Protein AF-A0A9D0SKE4-F1 (afdb_monomer_lite)

Secondary structure (DSSP, 8-state):
----STTTHHHHHHHHHHHHHHHHHHHH--TT-EETTEEEEEEEE-TTS-EEE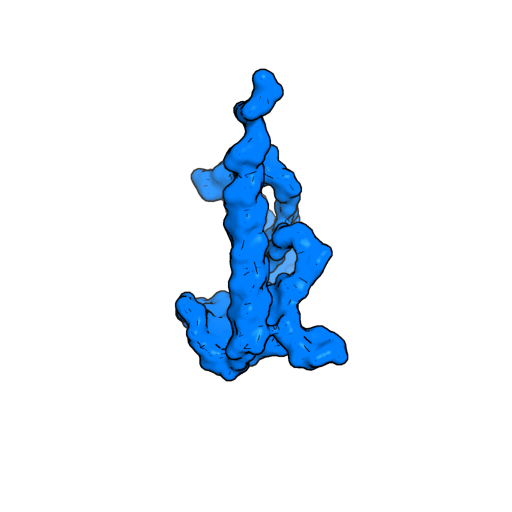EEEEETTS-EEEEE--SSS----EEEE---SSTT-HHHHHHHHHHHSHHHHHHHHHHHHTSS----EEE-SSEEEE-

Foldseek 3Di:
DDPDPPPPVVVVVVVVVVVVVVQVVQQPDDAQDDDPQWGFHDFDADPVRGGQWTWIAGPVGDIDTDGHDPDDDDDKDKDFDADPDPPCVVVVVQVCVLCHDPVNVVVVVVCVVDPDDKDWDDDNTMIMID

Radius of gyration: 19.81 Å; chains: 1; bounding box: 45×58×45 Å

Structure (mmCIF, N/CA/C/O backbone):
data_AF-A0A9D0SKE4-F1
#
_entry.id   AF-A0A9D0SKE4-F1
#
loop_
_atom_site.group_PDB
_atom_site.id
_atom_site.type_symbol
_atom_site.label_atom_id
_atom_site.label_alt_id
_atom_site.label_comp_id
_atom_site.label_asym_id
_atom_site.label_entity_id
_atom_site.label_seq_id
_atom_site.pdbx_PDB_ins_code
_atom_site.Cartn_x
_atom_site.Cartn_y
_atom_site.Cartn_z
_atom_site.occupancy
_atom_site.B_iso_or_equiv
_atom_site.auth_seq_id
_atom_site.auth_comp_id
_atom_site.auth_asym_id
_atom_site.auth_atom_id
_atom_site.pdbx_PDB_model_num
ATOM 1 N N . MET A 1 1 ? -24.217 46.253 1.918 1.00 40.94 1 MET A N 1
ATOM 2 C CA . MET A 1 1 ? -22.881 45.657 1.704 1.00 40.94 1 MET A CA 1
ATOM 3 C C . MET A 1 1 ? -22.754 44.408 2.574 1.00 40.94 1 MET A C 1
ATOM 5 O O . MET A 1 1 ? -22.290 44.540 3.684 1.00 40.94 1 MET A O 1
ATOM 9 N N . MET A 1 2 ? -23.262 43.239 2.149 1.00 47.66 2 MET A N 1
ATOM 10 C CA . MET A 1 2 ? -23.177 41.959 2.898 1.00 47.66 2 MET A CA 1
ATOM 11 C C . MET A 1 2 ? -23.746 40.820 2.027 1.00 47.66 2 MET A C 1
ATOM 13 O O . MET A 1 2 ? -24.922 40.514 2.147 1.00 47.66 2 MET A O 1
ATOM 17 N N . LYS A 1 3 ? -22.965 40.230 1.108 1.00 48.84 3 LYS A N 1
ATOM 18 C CA . LYS A 1 3 ? -23.320 38.974 0.397 1.00 48.84 3 LYS A CA 1
ATOM 19 C C . LYS A 1 3 ? -22.065 38.287 -0.167 1.00 48.84 3 LYS A C 1
ATOM 21 O O . LYS A 1 3 ? -21.852 38.314 -1.372 1.00 48.84 3 LYS A O 1
ATOM 26 N N . LYS A 1 4 ? -21.204 37.713 0.685 1.00 49.06 4 LYS A N 1
ATOM 27 C CA . LYS A 1 4 ? -20.125 36.796 0.237 1.00 49.06 4 LYS A CA 1
ATOM 28 C C . LYS A 1 4 ? -19.893 35.553 1.120 1.00 49.06 4 LYS A C 1
ATOM 30 O O . LYS A 1 4 ? -19.097 34.710 0.739 1.00 49.06 4 LYS A O 1
ATOM 35 N N . CYS A 1 5 ? -20.621 35.356 2.226 1.00 46.66 5 CYS A N 1
ATOM 36 C CA . CYS A 1 5 ? -20.408 34.187 3.105 1.00 46.66 5 CYS A CA 1
ATOM 37 C C . CYS A 1 5 ? -21.185 32.911 2.722 1.00 46.66 5 CYS A C 1
ATOM 39 O O . CYS A 1 5 ? -21.015 31.886 3.372 1.00 46.66 5 CYS A O 1
ATOM 41 N N . PHE A 1 6 ? -22.030 32.930 1.686 1.00 44.44 6 PHE A N 1
ATOM 42 C CA . PHE A 1 6 ? -22.976 31.828 1.435 1.00 44.44 6 PHE A CA 1
ATOM 43 C C . PHE A 1 6 ? -22.406 30.622 0.664 1.00 44.44 6 PHE A C 1
ATOM 45 O O . PHE A 1 6 ? -23.073 29.599 0.578 1.00 44.44 6 PHE A O 1
ATOM 52 N N . PHE A 1 7 ? -21.182 30.710 0.131 1.00 40.62 7 PHE A N 1
ATOM 53 C CA . PHE A 1 7 ? -20.594 29.639 -0.691 1.00 40.62 7 PHE A CA 1
ATOM 54 C C . PHE A 1 7 ? -19.602 28.725 0.047 1.00 40.62 7 PHE A C 1
ATOM 56 O O . PHE A 1 7 ? -19.238 27.681 -0.481 1.00 40.62 7 PHE A O 1
ATOM 63 N N . ILE A 1 8 ? -19.189 29.074 1.272 1.00 48.34 8 ILE A N 1
ATOM 64 C CA . ILE A 1 8 ? -18.195 28.297 2.043 1.00 48.34 8 ILE A CA 1
ATOM 65 C C . ILE A 1 8 ? -18.871 27.215 2.908 1.00 48.34 8 ILE A C 1
ATOM 67 O O . ILE A 1 8 ? -18.318 26.139 3.121 1.00 48.34 8 ILE A O 1
ATOM 71 N N . VAL A 1 9 ? -20.107 27.459 3.351 1.00 48.88 9 VAL A N 1
ATOM 72 C CA . VAL A 1 9 ? -20.873 26.558 4.231 1.00 48.88 9 VAL A CA 1
ATOM 73 C C . VAL A 1 9 ? -21.176 25.171 3.619 1.00 48.88 9 VAL A C 1
ATOM 75 O O . VAL A 1 9 ? -20.994 24.181 4.329 1.00 48.88 9 VAL A O 1
ATOM 78 N N . PRO A 1 10 ? -21.581 25.023 2.337 1.00 49.25 10 PRO A N 1
ATOM 79 C CA . PRO A 1 10 ? -21.907 23.699 1.797 1.00 49.25 10 PRO A CA 1
ATOM 80 C C . PRO A 1 10 ? -20.672 22.814 1.551 1.00 49.25 10 PRO A C 1
ATOM 82 O O . PRO A 1 10 ? -20.777 21.593 1.635 1.00 49.25 10 PRO A O 1
ATOM 85 N N . LEU A 1 11 ? -19.493 23.404 1.312 1.00 43.91 11 LEU A N 1
ATOM 86 C CA . LEU A 1 11 ? -18.250 22.654 1.084 1.00 43.91 11 LEU A CA 1
ATOM 87 C C . LEU A 1 11 ? -17.718 22.016 2.382 1.00 43.91 11 LEU A C 1
ATOM 89 O O . LEU A 1 11 ? -17.234 20.886 2.370 1.00 43.91 11 LEU A O 1
ATOM 93 N N . ILE A 1 12 ? -17.870 22.713 3.514 1.00 52.06 12 ILE A N 1
ATOM 94 C CA . ILE A 1 12 ? -17.485 22.205 4.841 1.00 52.06 12 ILE A CA 1
ATOM 95 C C . ILE A 1 12 ? -18.428 21.073 5.287 1.00 52.06 12 ILE A C 1
ATOM 97 O O . ILE A 1 12 ? -17.969 20.068 5.825 1.00 52.06 12 ILE A O 1
ATOM 101 N N . MET A 1 13 ? -19.733 21.183 5.005 1.00 40.47 13 MET A N 1
ATOM 102 C CA . MET A 1 13 ? -20.711 20.126 5.309 1.00 40.47 13 MET A CA 1
ATOM 103 C C . MET A 1 13 ? -20.462 18.833 4.520 1.00 40.47 13 MET A C 1
ATOM 105 O O . MET A 1 13 ? -20.587 17.755 5.091 1.00 40.47 13 MET A O 1
ATOM 109 N N . PHE A 1 14 ? -20.073 18.915 3.243 1.00 41.69 14 PHE A N 1
ATOM 110 C CA . PHE A 1 14 ? -19.824 17.722 2.422 1.00 41.69 14 PHE A CA 1
ATOM 111 C C . PHE A 1 14 ? -18.565 16.950 2.861 1.00 41.69 14 PHE A C 1
ATOM 113 O O . PHE A 1 14 ? -18.557 15.723 2.846 1.00 41.69 14 PHE A O 1
ATOM 120 N N . SER A 1 15 ? -17.525 17.655 3.321 1.00 48.28 15 SER A N 1
ATOM 121 C CA . SER A 1 15 ? -16.302 17.037 3.858 1.00 48.28 15 SER A CA 1
ATOM 122 C C . SER A 1 15 ? -16.545 16.301 5.187 1.00 48.28 15 SER A C 1
ATOM 124 O O . SER A 1 15 ? -16.073 15.181 5.382 1.00 48.28 15 SER A O 1
ATOM 126 N N . LEU A 1 16 ? -17.356 16.886 6.079 1.00 44.62 16 LEU A N 1
ATOM 127 C CA . LEU A 1 16 ? -17.691 16.285 7.377 1.00 44.62 16 LEU A CA 1
ATOM 128 C C . LEU A 1 16 ? -18.540 15.009 7.246 1.00 44.62 16 LEU A C 1
ATOM 130 O O . LEU A 1 16 ? -18.364 14.083 8.033 1.00 44.62 16 LEU A O 1
ATOM 134 N N . ILE A 1 17 ? -19.427 14.928 6.249 1.00 48.44 17 ILE A N 1
ATOM 135 C CA . ILE A 1 17 ? -20.275 13.743 6.022 1.00 48.44 17 ILE A CA 1
ATOM 136 C C . ILE A 1 17 ? -19.433 12.523 5.612 1.00 48.44 17 ILE A C 1
ATOM 138 O O . ILE A 1 17 ? -19.684 11.421 6.098 1.00 48.44 17 ILE A O 1
ATOM 142 N N . SER A 1 18 ? -18.404 12.714 4.782 1.00 52.00 18 SER A N 1
ATOM 143 C CA . SER A 1 18 ? -17.510 11.635 4.335 1.00 52.00 18 SER A CA 1
ATOM 144 C C . SER A 1 18 ? -16.667 11.050 5.472 1.00 52.00 18 SER A C 1
ATOM 146 O O . SER A 1 18 ? -16.492 9.834 5.530 1.00 52.00 18 SER A O 1
ATOM 148 N N . LEU A 1 19 ? -16.184 11.892 6.399 1.00 54.31 19 LEU A N 1
ATOM 149 C CA . LEU A 1 19 ? -15.453 11.427 7.587 1.00 54.31 19 LEU A CA 1
ATOM 150 C C . LEU A 1 19 ? -16.351 10.576 8.495 1.00 54.31 19 LEU A C 1
ATOM 152 O O . LEU A 1 19 ? -15.970 9.482 8.900 1.00 54.31 19 LEU A O 1
ATOM 156 N N . VAL A 1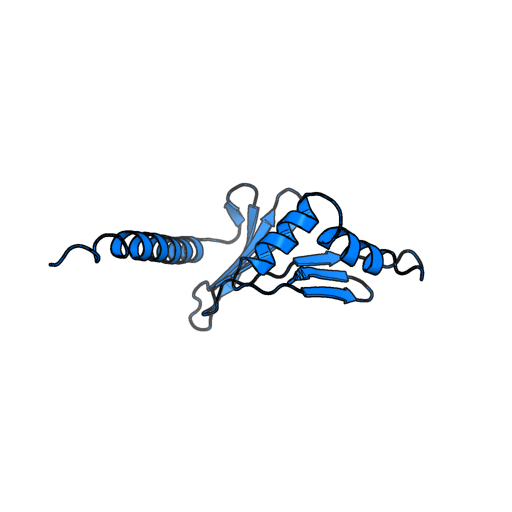 20 ? -17.571 11.056 8.755 1.00 58.38 20 VAL A N 1
ATOM 157 C CA . VAL A 1 20 ? -18.528 10.373 9.636 1.00 58.38 20 VAL A CA 1
ATOM 158 C C . VAL A 1 20 ? -18.974 9.031 9.048 1.00 58.38 20 VAL A C 1
ATOM 160 O O . VAL A 1 20 ? -19.126 8.062 9.786 1.00 58.38 20 VAL A O 1
ATOM 163 N N . TRP A 1 21 ? -19.162 8.932 7.729 1.00 59.09 21 TRP A N 1
ATOM 164 C CA . TRP A 1 21 ? -19.513 7.662 7.083 1.00 59.09 21 TRP A CA 1
ATOM 165 C C . TRP A 1 21 ? -18.367 6.645 7.076 1.00 59.09 21 TRP A C 1
ATOM 167 O O . TRP A 1 21 ? -18.633 5.458 7.261 1.00 59.09 21 TRP A O 1
ATOM 177 N N . GLY A 1 22 ? -17.115 7.087 6.911 1.00 61.16 22 GLY A N 1
ATOM 178 C CA . GLY A 1 22 ? -15.943 6.209 7.009 1.00 61.16 22 GLY A CA 1
ATOM 179 C C . GLY A 1 22 ? -15.817 5.565 8.392 1.00 61.16 22 GLY A C 1
ATOM 180 O O . GLY A 1 22 ? -15.697 4.344 8.492 1.00 61.16 22 GLY A O 1
ATOM 181 N N . ASP A 1 23 ? -15.973 6.370 9.447 1.00 68.56 23 ASP A N 1
ATOM 182 C CA . ASP A 1 23 ? -15.992 5.905 10.839 1.00 68.56 23 ASP A CA 1
ATOM 183 C C . ASP A 1 23 ? -17.102 4.876 11.101 1.00 68.56 23 ASP A C 1
ATOM 185 O O . ASP A 1 23 ? -16.891 3.863 11.770 1.00 68.56 23 ASP A O 1
ATOM 189 N N . ILE A 1 24 ? -18.311 5.133 10.590 1.00 69.31 24 ILE A N 1
ATOM 190 C CA . IL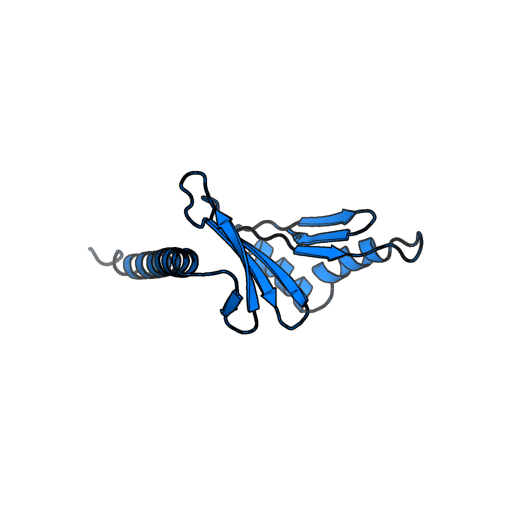E A 1 24 ? -19.466 4.245 10.783 1.00 69.31 24 ILE A CA 1
ATOM 191 C C . ILE A 1 24 ? -19.254 2.915 10.057 1.00 69.31 24 ILE A C 1
ATOM 193 O O . ILE A 1 24 ? -19.553 1.855 10.611 1.00 69.31 24 ILE A O 1
ATOM 197 N N . LEU A 1 25 ? -18.724 2.953 8.834 1.00 79.12 25 LEU A N 1
ATOM 198 C CA . LEU A 1 25 ? -18.471 1.744 8.060 1.00 79.12 25 LEU A CA 1
ATOM 199 C C . LEU A 1 25 ? -17.408 0.878 8.742 1.00 79.12 25 LEU A C 1
ATOM 201 O O . LEU A 1 25 ? -17.647 -0.301 8.976 1.00 79.12 25 LEU A O 1
ATOM 205 N N . LEU A 1 26 ? -16.284 1.463 9.158 1.00 84.94 26 LEU A N 1
ATOM 206 C CA . LEU A 1 26 ? -15.212 0.702 9.795 1.00 84.94 26 LEU A CA 1
ATOM 207 C C . LEU A 1 26 ? -15.652 0.046 11.115 1.00 84.94 26 LEU A C 1
ATOM 209 O O . LEU A 1 26 ? -15.319 -1.105 11.378 1.00 84.94 26 LEU A O 1
ATOM 213 N N . LYS A 1 27 ? -16.456 0.748 11.923 1.00 86.88 27 LYS A N 1
ATOM 214 C CA . LYS A 1 27 ? -16.985 0.226 13.196 1.00 86.88 27 LYS A CA 1
ATOM 215 C C . LYS A 1 27 ? -17.988 -0.915 13.038 1.00 86.88 27 LYS A C 1
ATOM 217 O O . LYS A 1 27 ? -18.259 -1.614 14.011 1.00 86.88 27 LYS A O 1
ATOM 222 N N . THR A 1 28 ? -18.582 -1.067 11.858 1.00 89.50 28 THR A N 1
ATOM 223 C CA . THR A 1 28 ? -19.597 -2.098 11.593 1.00 89.50 28 THR A CA 1
ATOM 224 C C . THR A 1 28 ? -19.040 -3.314 10.862 1.00 89.50 28 THR A C 1
ATOM 226 O O . THR A 1 28 ? -19.706 -4.349 10.848 1.00 89.50 28 THR A O 1
ATOM 229 N N . LEU A 1 29 ? -17.828 -3.206 10.312 1.00 91.19 29 LEU A N 1
ATOM 230 C CA . LEU A 1 29 ? -17.155 -4.286 9.605 1.00 91.19 29 LEU A CA 1
ATOM 231 C C . LEU A 1 29 ? -16.809 -5.464 10.512 1.00 91.19 29 LEU A C 1
ATOM 233 O O . LEU A 1 29 ? -16.428 -5.298 11.672 1.00 91.19 29 LEU A O 1
ATOM 237 N N . LYS A 1 30 ? -16.878 -6.661 9.932 1.00 94.31 30 LYS A N 1
ATOM 238 C CA . LYS A 1 30 ? -16.406 -7.914 10.516 1.00 94.31 30 LYS A CA 1
ATOM 239 C C . LYS A 1 30 ? -15.480 -8.634 9.546 1.00 94.31 30 LYS A C 1
ATOM 241 O O . LYS A 1 30 ? -15.573 -8.479 8.330 1.00 94.31 30 LYS A O 1
ATOM 246 N N . GLU A 1 31 ? -14.586 -9.447 10.094 1.00 95.56 31 GLU A N 1
ATOM 247 C CA . GLU A 1 31 ? -13.775 -10.358 9.287 1.00 95.56 31 GLU A CA 1
ATOM 248 C C . GLU A 1 31 ? -14.679 -11.309 8.491 1.00 95.56 31 GLU A C 1
ATOM 250 O O . GLU A 1 31 ? -15.668 -11.832 9.007 1.00 95.56 31 GLU A O 1
ATOM 255 N N . GLY A 1 32 ? -14.344 -11.509 7.218 1.00 96.25 32 GLY A N 1
ATOM 256 C CA . GLY A 1 32 ? -15.136 -12.275 6.259 1.00 96.25 32 GLY A CA 1
ATOM 257 C C . GLY A 1 32 ? -16.208 -11.472 5.515 1.00 96.25 32 GLY A C 1
ATOM 258 O O . GLY A 1 32 ? -16.760 -11.995 4.546 1.00 96.25 32 GLY A O 1
ATOM 259 N N . ASP A 1 33 ? -16.488 -10.222 5.900 1.00 95.75 33 ASP A N 1
ATOM 260 C CA . ASP A 1 33 ? -17.454 -9.389 5.177 1.00 95.75 33 ASP A CA 1
ATOM 261 C C . ASP A 1 33 ? -16.977 -9.081 3.748 1.00 95.75 33 ASP A C 1
ATOM 263 O O . ASP A 1 33 ? -15.788 -8.870 3.487 1.00 95.75 33 ASP A O 1
ATOM 267 N N . GLY A 1 34 ? -17.932 -9.028 2.816 1.00 94.44 34 GLY A N 1
ATOM 268 C CA . GLY A 1 34 ? -17.704 -8.686 1.413 1.00 94.44 34 GLY A CA 1
ATOM 269 C C . GLY A 1 34 ? -18.068 -7.233 1.095 1.00 94.44 34 GLY A C 1
ATOM 270 O O . GLY A 1 34 ? -19.161 -6.774 1.422 1.00 94.44 34 GLY A O 1
ATOM 271 N N . LEU A 1 35 ? -17.183 -6.522 0.394 1.00 88.75 35 LEU A N 1
ATOM 272 C CA . LEU A 1 35 ? -17.346 -5.125 -0.019 1.00 88.75 35 LEU A CA 1
ATOM 273 C C . LEU A 1 35 ? -16.792 -4.912 -1.429 1.00 88.75 35 LEU A C 1
ATOM 275 O O . LEU A 1 35 ? -15.585 -4.814 -1.615 1.00 88.75 35 LEU A O 1
ATOM 279 N N . GLY A 1 36 ? -17.664 -4.813 -2.436 1.00 87.31 36 GLY A N 1
ATOM 280 C CA . GLY A 1 36 ? -17.270 -4.385 -3.787 1.00 87.31 36 GLY A CA 1
ATOM 281 C C . GLY A 1 36 ? -16.108 -5.177 -4.408 1.00 87.31 36 GLY A C 1
ATOM 282 O O . GLY A 1 36 ? -15.209 -4.569 -4.981 1.00 87.31 36 GLY A O 1
ATOM 283 N N . GLY A 1 37 ? -16.099 -6.507 -4.257 1.00 93.81 37 GLY A N 1
ATOM 284 C CA . GLY A 1 37 ? -15.021 -7.385 -4.743 1.00 93.81 37 GLY A CA 1
ATOM 285 C C . GLY A 1 37 ? -13.844 -7.551 -3.774 1.00 93.81 37 GLY A C 1
ATOM 286 O O . GLY A 1 37 ? -12.857 -8.205 -4.107 1.00 93.81 37 GLY A O 1
ATOM 287 N N . PHE A 1 38 ? -13.928 -6.972 -2.574 1.00 96.44 38 PHE A N 1
ATOM 288 C CA . PHE A 1 38 ? -12.986 -7.194 -1.482 1.00 96.44 38 PHE A CA 1
ATOM 289 C C . PHE A 1 38 ? -13.602 -8.051 -0.381 1.00 96.44 38 PHE A C 1
ATOM 291 O O . PHE A 1 38 ? -14.788 -7.934 -0.086 1.00 96.44 38 PHE A O 1
ATOM 298 N N . THR A 1 39 ? -12.771 -8.866 0.261 1.00 97.75 39 THR A N 1
ATOM 299 C CA . THR A 1 39 ? -13.083 -9.549 1.522 1.00 97.75 39 THR A CA 1
ATOM 300 C C . THR A 1 39 ? -12.270 -8.920 2.647 1.00 97.75 39 THR A C 1
ATOM 302 O O . THR A 1 39 ? -11.073 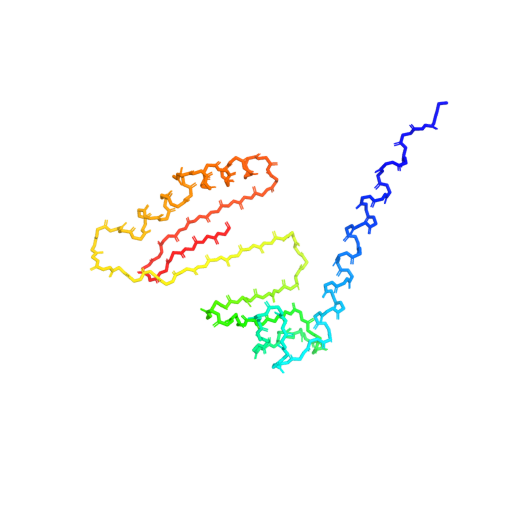-8.672 2.473 1.00 97.75 39 THR A O 1
ATOM 305 N N . VAL A 1 40 ? -12.901 -8.661 3.792 1.00 97.31 40 VAL A N 1
ATOM 306 C CA . VAL A 1 40 ? -12.210 -8.224 5.013 1.00 97.31 40 VAL A CA 1
ATOM 307 C C . VAL A 1 40 ? -11.446 -9.411 5.596 1.00 97.31 40 VAL A C 1
ATOM 309 O O . VAL A 1 40 ? -12.056 -10.378 6.040 1.00 97.31 40 VAL A O 1
ATOM 312 N N . GLU A 1 41 ? -10.116 -9.360 5.594 1.00 97.25 41 GLU A N 1
ATOM 313 C CA . GLU A 1 41 ? -9.283 -10.441 6.143 1.00 97.25 41 GLU A CA 1
ATOM 314 C C . GLU A 1 41 ? -8.968 -10.260 7.623 1.00 97.25 41 GLU A C 1
ATOM 316 O O . GLU A 1 41 ? -8.835 -11.246 8.339 1.00 97.25 41 GLU A O 1
ATOM 321 N N . ALA A 1 42 ? -8.786 -9.014 8.058 1.00 96.94 42 ALA A N 1
ATOM 322 C CA . ALA A 1 42 ? -8.413 -8.692 9.427 1.00 96.94 42 ALA A CA 1
ATOM 323 C C . ALA A 1 42 ? -8.882 -7.285 9.796 1.00 96.94 42 ALA A C 1
ATOM 325 O O . ALA A 1 42 ? -8.881 -6.386 8.948 1.00 96.94 42 ALA A O 1
ATOM 326 N N . LEU A 1 43 ? -9.218 -7.083 11.068 1.00 96.25 43 LEU A N 1
ATOM 327 C CA . LEU A 1 43 ? -9.459 -5.760 11.643 1.00 96.25 43 LEU A CA 1
ATOM 328 C C . LEU A 1 43 ? -8.265 -5.316 12.492 1.00 96.25 43 LEU A C 1
ATOM 330 O O . LEU A 1 43 ? -7.699 -6.092 13.259 1.00 96.25 43 LEU A O 1
ATOM 334 N N . TYR A 1 44 ? -7.896 -4.043 12.376 1.00 95.44 44 TYR A N 1
ATOM 335 C CA . TYR A 1 44 ? -6.866 -3.423 13.203 1.00 95.44 44 TYR A CA 1
ATOM 336 C C . TYR A 1 44 ? -7.535 -2.613 14.303 1.00 95.44 44 TYR A C 1
ATOM 338 O O . TYR A 1 44 ? -8.302 -1.696 14.011 1.00 95.44 44 TYR A O 1
ATOM 346 N N . LEU A 1 45 ? -7.251 -2.953 15.558 1.00 94.00 45 LEU A N 1
ATOM 347 C CA . LEU A 1 45 ? -7.879 -2.347 16.731 1.00 94.00 45 LEU A CA 1
ATOM 348 C C . LEU A 1 45 ? -6.921 -1.377 17.433 1.00 94.00 45 LEU A C 1
ATOM 350 O O . LEU A 1 45 ? -5.700 -1.532 17.371 1.00 94.00 45 LEU A O 1
ATOM 354 N N . ASN A 1 46 ? -7.478 -0.373 18.107 1.00 90.81 46 ASN A N 1
ATOM 355 C CA . ASN A 1 46 ? -6.735 0.474 19.038 1.00 90.81 46 ASN A CA 1
ATOM 356 C C . ASN A 1 46 ? -6.672 -0.152 20.447 1.00 90.81 46 ASN A C 1
ATOM 358 O O . ASN A 1 46 ? -7.145 -1.260 20.676 1.00 90.81 46 ASN A O 1
ATOM 362 N N . GLY A 1 47 ? -6.112 0.583 21.413 1.00 90.06 47 GLY A N 1
ATOM 363 C CA . GLY A 1 47 ? -6.031 0.141 22.813 1.00 90.06 47 GLY A CA 1
ATOM 364 C C . GLY A 1 47 ? -7.368 0.068 23.568 1.00 90.06 47 GLY A C 1
ATOM 365 O O . GLY A 1 47 ? -7.375 -0.361 24.715 1.00 90.06 47 GLY A O 1
ATOM 366 N N . GLU A 1 48 ? -8.474 0.486 22.952 1.00 92.12 48 GLU A N 1
ATOM 367 C CA . GLU A 1 48 ? -9.844 0.382 23.478 1.00 92.12 48 GLU A CA 1
ATOM 368 C C . GLU A 1 48 ? -10.655 -0.689 22.718 1.00 92.12 48 GLU A C 1
ATOM 370 O O . GLU A 1 48 ? -11.885 -0.658 22.727 1.00 92.12 48 GLU A O 1
ATOM 375 N N . ASP A 1 49 ? -9.976 -1.589 21.994 1.00 90.56 49 ASP A N 1
ATOM 376 C CA . ASP A 1 49 ? -10.566 -2.629 21.138 1.00 90.56 49 ASP A CA 1
ATOM 377 C C . ASP A 1 49 ? -11.518 -2.094 20.050 1.00 90.56 49 ASP A C 1
ATOM 379 O O . ASP A 1 49 ? -12.336 -2.821 19.485 1.00 90.56 49 ASP A O 1
ATOM 383 N N . SER A 1 50 ? -11.403 -0.809 19.713 1.00 89.75 50 SER A N 1
ATOM 384 C CA . SER A 1 50 ? -12.179 -0.187 18.643 1.00 89.75 50 SER A CA 1
ATOM 385 C C . SER A 1 50 ? -11.438 -0.292 17.306 1.00 89.75 50 SER A C 1
ATOM 387 O O . SER A 1 50 ? -10.238 0.002 17.263 1.00 89.75 50 SER A O 1
ATOM 389 N N . PRO A 1 51 ? -12.119 -0.651 16.197 1.00 92.75 51 PRO A N 1
ATOM 390 C CA . PRO A 1 51 ? -11.502 -0.678 14.875 1.00 92.75 51 PRO A CA 1
ATOM 391 C C . PRO A 1 51 ? -10.954 0.693 14.469 1.00 92.75 51 PRO A C 1
ATOM 393 O O . PRO A 1 51 ? -11.665 1.695 14.523 1.00 92.75 51 PRO A O 1
ATOM 396 N N . ILE A 1 52 ? -9.695 0.716 14.036 1.00 93.31 52 ILE A N 1
ATOM 397 C CA . ILE A 1 52 ? -9.001 1.871 13.439 1.00 93.31 52 ILE A CA 1
ATOM 398 C C . ILE A 1 52 ? -8.468 1.574 12.039 1.00 93.31 52 ILE A C 1
ATOM 400 O O . ILE A 1 52 ? -7.972 2.466 11.361 1.00 93.31 52 ILE A O 1
ATOM 404 N N . GLY A 1 53 ? -8.544 0.328 11.588 1.00 94.69 53 GLY A N 1
ATOM 405 C CA . GLY A 1 53 ? -8.195 -0.046 10.231 1.00 94.69 53 GLY A CA 1
ATOM 406 C C . GLY A 1 53 ? -8.685 -1.441 9.885 1.00 94.69 53 GLY A C 1
ATOM 407 O O . GLY A 1 53 ? -9.254 -2.142 10.721 1.00 94.69 53 GLY A O 1
ATOM 408 N N . ALA A 1 54 ? -8.447 -1.842 8.645 1.00 96.12 54 ALA A N 1
ATOM 409 C CA . ALA A 1 54 ? -8.745 -3.184 8.177 1.00 96.12 54 ALA A CA 1
ATOM 410 C C . ALA A 1 54 ? -7.823 -3.578 7.022 1.00 96.12 54 ALA A C 1
ATOM 412 O O . ALA A 1 54 ? -7.384 -2.731 6.235 1.00 96.12 54 ALA A O 1
ATOM 413 N N . ARG A 1 55 ? -7.573 -4.882 6.909 1.00 97.44 55 ARG A N 1
ATOM 414 C CA . ARG A 1 55 ? -6.997 -5.499 5.719 1.00 97.44 55 ARG A CA 1
ATOM 415 C C . ARG A 1 55 ? -8.106 -5.999 4.818 1.00 97.44 55 ARG A C 1
ATOM 417 O O . ARG A 1 55 ? -8.949 -6.791 5.235 1.00 97.44 55 ARG A O 1
ATOM 424 N N . PHE A 1 56 ? -8.027 -5.617 3.556 1.00 97.31 56 PHE A N 1
ATOM 425 C CA . PHE A 1 56 ? -8.913 -6.072 2.503 1.00 97.31 56 PHE A CA 1
ATOM 426 C C . PHE A 1 56 ? -8.124 -6.867 1.466 1.00 97.31 56 PHE A C 1
ATOM 428 O O . PHE A 1 56 ? -7.045 -6.447 1.041 1.00 97.31 56 PHE A O 1
ATOM 435 N N . ARG A 1 57 ? -8.683 -7.985 1.002 1.00 97.81 57 ARG A N 1
ATOM 436 C CA . ARG A 1 57 ? -8.182 -8.721 -0.163 1.00 97.81 57 ARG A CA 1
ATOM 437 C C . ARG A 1 57 ? -9.185 -8.633 -1.299 1.00 97.81 57 ARG A C 1
ATOM 439 O O . ARG A 1 57 ? -10.317 -9.078 -1.151 1.00 97.81 57 ARG A O 1
ATOM 446 N N . HIS A 1 58 ? -8.758 -8.085 -2.429 1.00 97.44 58 HIS A N 1
ATOM 447 C CA . HIS A 1 58 ? -9.531 -8.109 -3.666 1.00 97.44 58 HIS A CA 1
ATOM 448 C C . HIS A 1 58 ? -9.536 -9.517 -4.271 1.00 97.44 58 HIS A C 1
ATOM 450 O O . HIS A 1 58 ? -8.541 -10.234 -4.166 1.00 97.44 58 HIS A O 1
ATOM 456 N N . GLU A 1 59 ? -10.586 -9.878 -5.005 1.00 96.25 59 GLU A N 1
ATOM 457 C CA . GLU A 1 59 ? -10.678 -11.141 -5.760 1.00 96.25 59 GLU A CA 1
ATOM 458 C C . GLU A 1 59 ? -9.498 -11.360 -6.726 1.00 96.25 59 GLU A C 1
ATOM 460 O O . GLU A 1 59 ? -9.044 -12.484 -6.923 1.00 96.25 59 GLU A O 1
ATOM 465 N N . ALA A 1 60 ? -8.937 -10.279 -7.282 1.00 95.44 60 ALA A N 1
ATOM 466 C CA . ALA A 1 60 ? -7.740 -10.333 -8.134 1.00 95.44 60 ALA A CA 1
ATOM 467 C C . ALA A 1 60 ? -6.419 -10.549 -7.360 1.00 95.44 60 ALA A C 1
ATOM 469 O O . ALA A 1 60 ? -5.351 -10.583 -7.966 1.00 95.44 60 ALA A O 1
ATOM 470 N N . GLY A 1 61 ? -6.466 -10.650 -6.030 1.00 94.50 61 GLY A N 1
ATOM 471 C CA . GLY A 1 61 ? -5.317 -10.909 -5.160 1.00 94.50 61 GLY A CA 1
ATOM 472 C C . GLY A 1 61 ? -4.646 -9.669 -4.561 1.00 94.50 61 GLY A C 1
ATOM 473 O O . GLY A 1 61 ? -3.788 -9.819 -3.691 1.00 94.50 61 GLY A O 1
ATOM 474 N N . THR A 1 62 ? -5.034 -8.456 -4.973 1.00 95.25 62 THR A N 1
ATOM 475 C CA . THR A 1 62 ? -4.524 -7.198 -4.400 1.00 95.25 62 THR A CA 1
ATOM 476 C C . THR A 1 62 ? -4.878 -7.097 -2.920 1.00 95.25 62 THR A C 1
ATOM 478 O O . THR A 1 62 ? -6.027 -7.311 -2.539 1.00 95.25 62 THR A O 1
ATOM 481 N N . VAL A 1 63 ? -3.896 -6.737 -2.096 1.00 97.06 63 VAL A N 1
ATOM 482 C CA . VAL A 1 63 ? -4.090 -6.479 -0.666 1.00 97.06 63 VAL A CA 1
ATOM 483 C C . VAL A 1 63 ? -4.099 -4.975 -0.441 1.00 97.06 63 VAL A C 1
ATOM 485 O O . VAL A 1 63 ? -3.231 -4.272 -0.956 1.00 97.06 63 VAL A O 1
ATOM 488 N N . VAL A 1 64 ? -5.076 -4.497 0.320 1.00 96.38 64 VAL A N 1
ATOM 489 C CA . VAL A 1 64 ? -5.191 -3.099 0.732 1.00 96.38 64 VAL A CA 1
ATOM 490 C C . VAL A 1 64 ? -5.268 -3.064 2.246 1.00 96.38 64 VAL A C 1
ATOM 492 O O . VAL A 1 64 ? -6.201 -3.599 2.838 1.00 96.38 64 VAL A O 1
ATOM 495 N N . ASP A 1 65 ? -4.286 -2.423 2.865 1.00 95.94 65 ASP A N 1
ATOM 496 C CA . ASP A 1 65 ? -4.310 -2.109 4.285 1.00 95.94 65 ASP A CA 1
ATOM 497 C C . ASP A 1 65 ? -4.775 -0.661 4.451 1.00 95.94 65 ASP A C 1
ATOM 499 O O . ASP A 1 65 ? -4.116 0.272 3.991 1.00 95.94 65 ASP A O 1
ATOM 503 N N . TYR A 1 66 ? -5.933 -0.477 5.080 1.00 93.50 66 TYR A N 1
ATOM 504 C CA . TYR A 1 66 ? -6.485 0.837 5.389 1.00 93.50 66 TYR A CA 1
ATOM 505 C C . TYR A 1 66 ? -6.318 1.128 6.874 1.00 93.50 66 TYR A C 1
ATOM 507 O O . TYR A 1 66 ? -6.678 0.302 7.712 1.00 93.50 66 TYR A O 1
ATOM 515 N N . PHE A 1 67 ? -5.829 2.325 7.189 1.00 91.81 67 PHE A N 1
ATOM 516 C CA . PHE A 1 67 ? -5.705 2.824 8.551 1.00 91.81 67 PHE A CA 1
ATOM 517 C C . PHE A 1 67 ? -6.266 4.234 8.643 1.00 91.81 67 PHE A C 1
ATOM 519 O O . PHE A 1 67 ? -5.910 5.119 7.864 1.00 91.81 67 PHE A O 1
ATOM 526 N N . GLN A 1 68 ? -7.103 4.450 9.645 1.00 90.12 68 GLN A N 1
ATOM 527 C CA . GLN A 1 68 ? -7.616 5.749 10.007 1.00 90.12 68 GLN A CA 1
ATOM 528 C C . GLN A 1 68 ? -6.760 6.334 11.127 1.00 90.12 68 GLN A C 1
ATOM 530 O O . GLN A 1 68 ? -6.790 5.896 12.277 1.00 90.12 68 GLN A O 1
ATOM 535 N N . ILE A 1 69 ? -5.980 7.346 10.766 1.00 86.44 69 ILE A N 1
ATOM 536 C CA . ILE A 1 69 ? -5.084 8.069 11.665 1.00 86.44 69 ILE A CA 1
ATOM 537 C C . ILE A 1 69 ? -5.307 9.574 11.513 1.00 86.44 69 ILE A C 1
ATOM 539 O O . ILE A 1 69 ? -5.824 10.042 10.499 1.00 86.44 69 ILE A O 1
ATOM 543 N N . GLN A 1 70 ? -4.924 10.351 12.525 1.00 87.12 70 GLN A N 1
ATOM 544 C CA . GLN A 1 70 ? -5.113 11.805 12.546 1.00 87.12 70 GLN A CA 1
ATOM 545 C C . GLN A 1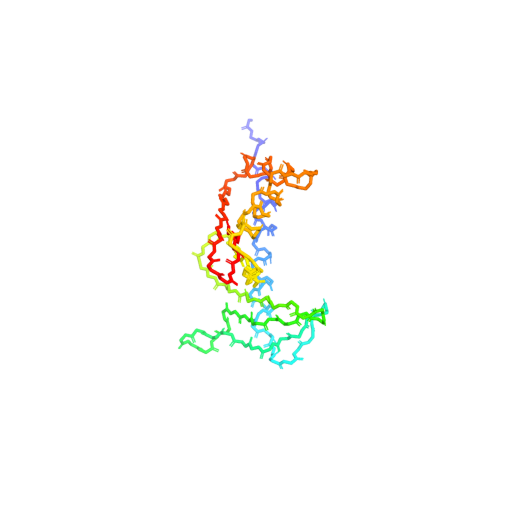 70 ? -4.035 12.529 11.723 1.00 87.12 70 GLN A C 1
ATOM 547 O O . GLN A 1 70 ? -3.217 13.277 12.255 1.00 87.12 70 GLN A O 1
ATOM 552 N N . THR A 1 71 ? -4.015 12.287 10.413 1.00 86.06 71 THR A N 1
ATOM 553 C CA . THR A 1 71 ? -3.094 12.927 9.463 1.00 86.06 71 THR A CA 1
ATOM 554 C C . THR A 1 71 ? -3.842 13.384 8.215 1.00 86.06 71 THR A C 1
ATOM 556 O O . THR A 1 71 ? -5.000 13.028 8.001 1.00 86.06 71 THR A O 1
ATOM 559 N N . VAL A 1 72 ? -3.171 14.142 7.343 1.00 85.69 72 VAL A N 1
ATOM 560 C CA . VAL A 1 72 ? -3.637 14.285 5.953 1.00 85.69 72 VAL A CA 1
ATOM 561 C C . VAL A 1 72 ? -3.714 12.904 5.279 1.00 85.69 72 VAL A C 1
ATOM 563 O O . VAL A 1 72 ? -3.007 11.993 5.724 1.00 85.69 72 VAL A O 1
ATOM 566 N N . PRO A 1 73 ? -4.539 12.714 4.233 1.00 86.19 73 PRO A N 1
ATOM 567 C CA . PRO A 1 73 ? -4.562 11.462 3.485 1.00 86.19 73 PRO A CA 1
ATOM 568 C C . PRO A 1 73 ? -3.167 11.108 2.966 1.00 86.19 73 PRO A C 1
ATOM 570 O O . PRO A 1 73 ? -2.498 11.939 2.357 1.00 86.19 73 PRO A O 1
ATOM 573 N N . GLN A 1 74 ? -2.744 9.876 3.224 1.00 89.69 74 GLN A N 1
ATOM 574 C CA . GLN A 1 74 ? -1.465 9.327 2.786 1.00 89.69 74 GLN A CA 1
ATOM 575 C C . GLN A 1 74 ? -1.719 7.976 2.125 1.00 89.69 74 GLN A C 1
ATOM 577 O O . GLN A 1 74 ? -2.637 7.253 2.518 1.00 89.69 74 GLN A O 1
ATOM 582 N N . ALA A 1 75 ? -0.908 7.636 1.130 1.00 91.75 75 ALA A N 1
ATOM 583 C CA . ALA A 1 75 ? -0.951 6.346 0.463 1.00 91.75 75 ALA A CA 1
ATOM 584 C C . ALA A 1 75 ? 0.464 5.783 0.355 1.00 91.75 75 ALA A C 1
ATOM 586 O O . ALA A 1 75 ? 1.438 6.520 0.273 1.00 91.75 75 ALA A O 1
ATOM 587 N N . TYR A 1 76 ? 0.572 4.461 0.370 1.00 94.31 76 TYR A N 1
ATOM 588 C CA . TYR A 1 76 ? 1.826 3.768 0.128 1.00 94.31 76 TYR A CA 1
ATOM 589 C C . TYR A 1 76 ? 1.521 2.509 -0.671 1.00 94.31 76 TYR A C 1
ATOM 591 O O . TYR A 1 76 ? 0.686 1.697 -0.272 1.00 94.31 76 TYR A O 1
ATOM 599 N N . ILE A 1 77 ? 2.168 2.366 -1.820 1.00 94.94 77 ILE A N 1
ATOM 600 C CA . ILE A 1 77 ? 1.966 1.259 -2.748 1.00 94.94 77 ILE A CA 1
ATOM 601 C C . ILE A 1 77 ? 3.322 0.620 -2.997 1.00 94.94 77 ILE A C 1
ATOM 603 O O . ILE A 1 77 ? 4.298 1.314 -3.269 1.00 94.94 77 ILE A O 1
ATOM 607 N N . TRP A 1 78 ? 3.389 -0.705 -2.954 1.00 95.88 78 TRP A N 1
ATOM 608 C CA . TRP A 1 78 ? 4.593 -1.419 -3.351 1.00 95.88 78 TRP A CA 1
ATOM 609 C C . TRP A 1 78 ? 4.279 -2.611 -4.237 1.00 95.88 78 TRP A C 1
ATOM 611 O O . TRP A 1 78 ? 3.197 -3.196 -4.188 1.00 95.88 78 TRP A O 1
ATOM 621 N N . PHE A 1 79 ? 5.285 -3.005 -5.005 1.00 95.50 79 PHE A N 1
ATOM 622 C CA . PHE A 1 79 ? 5.275 -4.210 -5.815 1.00 95.50 79 PHE A CA 1
ATOM 623 C C . PHE A 1 79 ? 6.519 -5.030 -5.502 1.00 95.50 79 PHE A C 1
ATOM 625 O O . PHE A 1 79 ? 7.606 -4.477 -5.339 1.00 95.50 79 PHE A O 1
ATOM 632 N N . ASN A 1 80 ? 6.366 -6.353 -5.435 1.00 96.00 80 ASN A N 1
ATOM 633 C CA . ASN A 1 80 ? 7.511 -7.253 -5.359 1.00 96.00 80 ASN A CA 1
ATOM 634 C C . ASN A 1 80 ? 8.199 -7.281 -6.725 1.00 96.00 80 ASN A C 1
ATOM 636 O O . ASN A 1 80 ? 7.592 -7.663 -7.724 1.00 96.00 80 ASN A O 1
ATOM 640 N N . THR A 1 81 ? 9.464 -6.882 -6.756 1.00 96.06 81 THR A N 1
ATOM 641 C CA . THR A 1 81 ? 10.257 -6.710 -7.979 1.00 96.06 81 THR A CA 1
ATOM 642 C C . THR A 1 81 ? 11.642 -7.335 -7.791 1.00 96.06 81 THR A C 1
ATOM 644 O O . THR A 1 81 ? 12.641 -6.611 -7.750 1.00 96.06 81 THR A O 1
ATOM 647 N N . PRO A 1 82 ? 11.734 -8.666 -7.605 1.00 94.56 82 PRO A N 1
ATOM 648 C CA . PRO A 1 82 ? 13.029 -9.331 -7.524 1.00 94.56 82 PRO A CA 1
ATOM 649 C C . PRO A 1 82 ? 13.804 -9.125 -8.839 1.00 94.56 82 PRO A C 1
ATOM 651 O O . PRO A 1 82 ? 13.210 -9.263 -9.913 1.00 94.56 82 PRO A O 1
ATOM 654 N N . PRO A 1 83 ? 15.103 -8.783 -8.787 1.00 92.31 83 PRO A N 1
ATOM 655 C CA . PRO A 1 83 ? 15.889 -8.524 -9.983 1.00 92.31 83 PRO A CA 1
ATOM 656 C C . PRO A 1 83 ? 16.059 -9.818 -10.774 1.00 92.31 83 PRO A C 1
ATOM 658 O O . PRO A 1 83 ? 16.414 -10.857 -10.218 1.00 92.31 83 PRO A O 1
ATOM 661 N N . ALA A 1 84 ? 15.814 -9.744 -12.080 1.00 91.81 84 ALA A N 1
ATOM 662 C CA . ALA A 1 84 ? 16.150 -10.827 -13.002 1.00 91.81 84 ALA A CA 1
ATOM 663 C C . ALA A 1 84 ? 17.647 -10.808 -13.373 1.00 91.81 84 ALA A C 1
ATOM 665 O O . ALA A 1 84 ? 18.208 -11.842 -13.732 1.00 91.81 84 ALA A O 1
ATOM 666 N N . SER A 1 85 ? 18.278 -9.636 -13.268 1.00 94.25 85 SER A N 1
ATOM 667 C CA . SER A 1 85 ? 19.674 -9.354 -13.605 1.00 94.25 85 SER A CA 1
ATOM 668 C C . SER A 1 85 ? 20.164 -8.100 -12.872 1.00 94.25 85 SER A C 1
ATOM 670 O O . SER A 1 85 ? 19.380 -7.369 -12.268 1.00 94.25 85 SER A O 1
ATOM 672 N N . ASP A 1 86 ? 21.464 -7.815 -12.973 1.00 93.69 86 ASP A N 1
ATOM 673 C CA . ASP A 1 86 ? 22.092 -6.593 -12.442 1.00 93.69 86 ASP A CA 1
ATOM 674 C C . ASP A 1 86 ? 21.875 -5.357 -13.346 1.00 93.69 86 ASP A C 1
ATOM 676 O O . ASP A 1 86 ? 22.575 -4.352 -13.228 1.00 93.69 86 ASP A O 1
ATOM 680 N N . GLY A 1 87 ? 20.920 -5.417 -14.281 1.00 94.69 87 GLY A N 1
ATOM 681 C CA . GLY A 1 87 ? 20.669 -4.364 -15.268 1.00 94.69 87 GLY A CA 1
ATOM 682 C C . GLY A 1 87 ? 19.868 -3.174 -14.734 1.00 94.69 87 GLY A C 1
ATOM 683 O O . GLY A 1 87 ? 19.738 -2.165 -15.426 1.00 94.69 87 GLY A O 1
ATOM 684 N N . GLY A 1 88 ? 19.331 -3.264 -13.514 1.00 95.00 88 GLY A N 1
ATOM 685 C CA . GLY A 1 88 ? 18.550 -2.187 -12.901 1.00 95.00 88 GLY A CA 1
ATOM 686 C C . GLY A 1 88 ? 17.185 -1.984 -13.563 1.00 95.00 88 GLY A C 1
ATOM 687 O O . GLY A 1 88 ? 16.694 -0.858 -13.648 1.00 95.00 88 GLY A O 1
ATOM 688 N N . GLU A 1 89 ? 16.564 -3.056 -14.051 1.00 95.69 89 GLU A N 1
ATOM 689 C CA . GLU A 1 89 ? 15.300 -3.018 -14.788 1.00 95.69 89 GLU A CA 1
ATOM 690 C C . GLU A 1 89 ? 14.156 -2.482 -13.923 1.00 95.69 89 GLU A C 1
ATOM 692 O O . GLU A 1 89 ? 13.386 -1.641 -14.382 1.00 95.69 89 GLU A O 1
ATOM 697 N N . SER A 1 90 ? 14.069 -2.917 -12.661 1.00 95.44 90 SER A N 1
ATOM 698 C CA . SER A 1 90 ? 13.067 -2.439 -11.698 1.00 95.44 90 SER A CA 1
ATOM 699 C C . SER A 1 90 ? 13.215 -0.943 -11.423 1.00 95.44 90 SER A C 1
ATOM 701 O O . SER A 1 90 ? 12.238 -0.203 -11.514 1.00 95.44 90 SER A O 1
ATOM 703 N N . HIS A 1 91 ? 14.446 -0.482 -11.192 1.00 96.38 91 HIS A N 1
ATOM 704 C CA . HIS A 1 91 ? 14.741 0.936 -10.993 1.00 96.38 91 HIS A CA 1
ATOM 705 C C . HIS A 1 91 ? 14.433 1.752 -12.255 1.00 96.38 91 HIS A C 1
ATOM 707 O O . HIS A 1 91 ? 13.792 2.794 -12.184 1.00 96.38 91 HIS A O 1
ATOM 713 N N . THR A 1 92 ? 14.807 1.263 -13.437 1.00 95.19 92 THR A N 1
ATOM 714 C CA . THR A 1 92 ? 14.464 1.929 -14.702 1.00 95.19 92 THR A CA 1
ATOM 715 C C . THR A 1 92 ? 12.948 2.034 -14.880 1.00 95.19 92 THR A C 1
ATOM 717 O O . THR A 1 92 ? 12.437 3.084 -15.274 1.00 95.19 92 THR A O 1
ATOM 720 N N . LEU A 1 93 ? 12.213 0.962 -14.575 1.00 93.38 93 LEU A N 1
ATOM 721 C CA . LEU A 1 93 ? 10.760 0.929 -14.703 1.00 93.38 93 LEU A CA 1
ATOM 722 C C . LEU A 1 93 ? 10.072 1.892 -13.729 1.00 93.38 93 LEU A C 1
ATOM 724 O O . LEU A 1 93 ? 9.104 2.536 -14.126 1.00 93.38 93 LEU A O 1
ATOM 728 N N . GLU A 1 94 ? 10.589 2.038 -12.508 1.00 94.19 94 GLU A N 1
ATOM 729 C CA . GLU A 1 94 ? 10.109 3.014 -11.524 1.00 94.19 94 GLU A CA 1
ATOM 730 C C . GLU A 1 94 ? 10.024 4.425 -12.123 1.00 94.19 94 GLU A C 1
ATOM 732 O O . GLU A 1 94 ? 8.947 5.027 -12.148 1.00 94.19 94 GLU A O 1
ATOM 737 N N . HIS A 1 95 ? 11.132 4.902 -12.701 1.00 92.88 95 HIS A N 1
ATOM 738 C CA . HIS A 1 95 ? 11.204 6.216 -13.348 1.00 92.88 95 HIS A CA 1
ATOM 739 C C . HIS A 1 95 ? 10.277 6.312 -14.556 1.00 92.88 95 HIS A C 1
ATOM 741 O O . HIS A 1 95 ? 9.615 7.330 -14.774 1.00 92.88 95 HIS A O 1
ATOM 747 N N . VAL A 1 96 ? 10.220 5.259 -15.373 1.00 92.69 96 VAL A N 1
ATOM 748 C CA . VAL A 1 96 ? 9.417 5.252 -16.602 1.00 92.69 96 VAL A CA 1
ATOM 749 C C . VAL A 1 96 ? 7.920 5.295 -16.296 1.00 92.69 96 VAL A C 1
ATOM 751 O O . VAL A 1 96 ? 7.194 5.995 -16.999 1.00 92.69 96 VAL A O 1
ATOM 754 N N . VAL A 1 97 ? 7.448 4.599 -15.260 1.00 90.19 97 VAL A N 1
ATOM 755 C CA . VAL A 1 97 ? 6.029 4.589 -14.865 1.00 90.19 97 VAL A CA 1
ATOM 756 C C . VAL A 1 97 ? 5.546 5.985 -14.467 1.00 90.19 97 VAL A C 1
ATOM 758 O O . VAL A 1 97 ? 4.438 6.373 -14.841 1.00 90.19 97 VAL A O 1
ATOM 761 N N . LEU A 1 98 ? 6.379 6.756 -13.764 1.00 87.94 98 LEU A N 1
ATOM 762 C CA . LEU A 1 98 ? 6.028 8.107 -13.318 1.00 87.94 98 LEU A CA 1
ATOM 763 C C . LEU A 1 98 ? 6.197 9.165 -14.411 1.00 87.94 98 LEU A C 1
ATOM 765 O O . LEU A 1 98 ? 5.420 10.111 -14.484 1.00 87.94 98 LEU A O 1
ATOM 769 N N . SER A 1 99 ? 7.180 9.008 -15.296 1.00 82.31 99 SER A N 1
ATOM 770 C CA . SER A 1 99 ? 7.531 10.054 -16.268 1.00 82.31 99 SER A CA 1
ATOM 771 C C . SER A 1 99 ? 6.952 9.842 -17.670 1.00 82.31 99 SER A C 1
ATOM 773 O O . SER A 1 99 ? 6.771 10.805 -18.425 1.00 82.31 99 SER A O 1
ATOM 775 N N . LYS A 1 100 ? 6.668 8.594 -18.067 1.00 88.69 100 LYS A N 1
ATOM 776 C CA . LYS A 1 100 ? 6.354 8.246 -19.459 1.00 88.69 100 LYS A CA 1
ATOM 777 C C . LYS A 1 100 ? 4.881 7.902 -19.666 1.00 88.69 100 LYS A C 1
ATOM 779 O O . LYS A 1 100 ? 4.194 7.334 -18.825 1.00 88.69 100 LYS A O 1
ATOM 784 N N . GLY A 1 101 ? 4.398 8.230 -20.864 1.00 89.56 101 GLY A N 1
ATOM 785 C CA . GLY A 1 101 ? 3.004 8.035 -21.257 1.00 89.56 101 GLY A CA 1
ATOM 786 C C . GLY A 1 101 ? 2.062 9.105 -20.701 1.00 89.56 101 GLY A C 1
ATOM 787 O O . GLY A 1 101 ? 2.456 9.991 -19.946 1.00 89.56 101 GLY A O 1
ATOM 788 N N . ASN A 1 102 ? 0.795 9.038 -21.110 1.00 91.44 102 ASN A N 1
ATOM 789 C CA . ASN A 1 102 ? -0.196 10.059 -20.752 1.00 91.44 102 ASN A CA 1
ATOM 790 C C . ASN A 1 102 ? -0.530 10.043 -19.254 1.00 91.44 102 ASN A C 1
ATOM 792 O O . ASN A 1 102 ? -0.770 11.097 -18.679 1.00 91.44 102 ASN A O 1
ATOM 796 N N . LYS A 1 103 ? -0.512 8.862 -18.618 1.00 88.88 103 LYS A N 1
ATOM 797 C CA . LYS A 1 103 ? -0.826 8.712 -17.190 1.00 88.88 103 LYS A CA 1
ATOM 798 C C . LYS A 1 103 ? 0.264 9.293 -16.288 1.00 88.88 103 LYS A C 1
ATOM 800 O O . LYS A 1 103 ? -0.076 10.062 -15.402 1.00 88.88 103 LYS A O 1
ATOM 805 N N . GLY A 1 104 ? 1.539 8.987 -16.547 1.00 87.12 104 GLY A N 1
ATOM 806 C CA . GLY A 1 104 ? 2.660 9.536 -15.773 1.00 87.12 104 GLY A CA 1
ATOM 807 C C . GLY A 1 104 ? 2.731 11.061 -15.868 1.00 87.12 104 GLY A C 1
ATOM 808 O O . GLY A 1 104 ? 2.730 11.755 -14.858 1.00 87.12 104 GLY A O 1
ATOM 809 N N . LYS A 1 105 ? 2.624 11.608 -17.088 1.00 88.44 105 LYS A N 1
ATOM 810 C CA . LYS A 1 105 ? 2.561 13.067 -17.301 1.00 88.44 105 LYS A CA 1
ATOM 811 C C . LYS A 1 105 ? 1.386 13.729 -16.580 1.00 88.44 105 LYS A C 1
ATOM 813 O O . LYS A 1 105 ? 1.532 14.829 -16.060 1.00 88.44 105 LYS A O 1
ATOM 818 N N . TYR A 1 106 ? 0.224 13.077 -16.573 1.00 88.94 106 TYR A N 1
ATOM 819 C CA . TYR A 1 106 ? -0.948 13.580 -15.865 1.00 88.94 106 TYR A CA 1
ATOM 820 C C . TYR A 1 106 ? -0.755 13.542 -14.344 1.00 88.94 106 TYR A C 1
ATOM 822 O O . TYR A 1 106 ? -1.091 14.516 -13.680 1.00 88.94 106 TYR A O 1
ATOM 830 N N . ALA A 1 107 ? -0.172 12.467 -13.803 1.00 86.38 107 ALA A N 1
ATOM 831 C CA . ALA A 1 107 ? 0.157 12.364 -12.383 1.00 86.38 107 ALA A CA 1
ATOM 832 C C . ALA A 1 107 ? 1.143 13.460 -11.948 1.00 86.38 107 ALA A C 1
ATOM 834 O O . ALA A 1 107 ? 0.868 14.156 -10.978 1.00 86.38 107 ALA A O 1
ATOM 835 N N . ALA A 1 108 ? 2.211 13.691 -12.718 1.00 85.75 108 ALA A N 1
ATOM 836 C CA . ALA A 1 108 ? 3.179 14.755 -12.445 1.00 85.75 108 ALA A CA 1
ATOM 837 C C . ALA A 1 108 ? 2.540 16.158 -12.470 1.00 85.75 108 ALA A C 1
ATOM 839 O O . ALA A 1 108 ? 2.802 16.982 -11.600 1.00 85.75 108 ALA A O 1
ATOM 840 N N . ALA A 1 109 ? 1.653 16.429 -13.437 1.00 86.81 109 ALA A N 1
ATOM 841 C CA . ALA A 1 109 ? 0.933 17.702 -13.491 1.00 86.81 109 ALA A CA 1
ATOM 842 C C . ALA A 1 109 ? -0.037 17.873 -12.308 1.00 86.81 109 ALA A C 1
ATOM 844 O O . ALA A 1 109 ? -0.177 18.971 -11.774 1.00 86.81 109 ALA A O 1
ATOM 845 N N . LEU A 1 110 ? -0.725 16.801 -11.897 1.00 85.88 110 LEU A N 1
ATOM 846 C CA . LEU A 1 110 ? -1.599 16.828 -10.724 1.00 85.88 110 LEU A CA 1
ATOM 847 C C . LEU A 1 110 ? -0.820 17.068 -9.436 1.00 85.88 110 LEU A C 1
ATOM 849 O O . LEU A 1 110 ? -1.313 17.803 -8.590 1.00 85.88 110 LEU A O 1
ATOM 853 N N . GLU A 1 111 ? 0.361 16.468 -9.297 1.00 85.81 111 GLU A N 1
ATOM 854 C CA . GLU A 1 111 ? 1.223 16.663 -8.136 1.00 85.81 111 GLU A CA 1
ATOM 855 C C . GLU A 1 111 ? 1.577 18.142 -7.965 1.00 85.81 111 GLU A C 1
ATOM 857 O O . GLU A 1 111 ? 1.315 18.694 -6.901 1.00 85.81 111 GLU A O 1
ATOM 862 N N . GLU A 1 112 ? 2.026 18.813 -9.032 1.00 82.62 112 GLU A N 1
ATOM 863 C CA . GLU A 1 112 ? 2.350 20.250 -9.021 1.00 82.62 112 GLU A CA 1
ATOM 864 C C . GLU A 1 112 ? 1.136 21.139 -8.693 1.00 82.62 112 GLU A C 1
ATOM 866 O O . GLU A 1 112 ? 1.264 22.189 -8.064 1.00 82.62 112 GLU A O 1
ATOM 871 N N . MET A 1 113 ? -0.064 20.714 -9.095 1.00 85.06 113 MET A N 1
ATOM 872 C CA . MET A 1 113 ? -1.323 21.409 -8.801 1.00 85.06 113 MET A CA 1
ATOM 873 C C . MET A 1 113 ? -1.965 20.981 -7.473 1.00 85.06 113 MET A C 1
ATOM 875 O O . MET A 1 113 ? -3.030 21.488 -7.108 1.00 85.06 113 MET A O 1
ATOM 879 N N . SER A 1 114 ? -1.347 20.048 -6.753 1.00 80.44 114 SER A N 1
ATOM 880 C CA . SER A 1 114 ? -1.791 19.572 -5.450 1.00 80.44 114 SER A CA 1
ATOM 881 C C . SER A 1 114 ? -0.877 20.114 -4.353 1.00 80.44 114 SER A C 1
ATOM 883 O O . SER A 1 114 ? 0.290 20.405 -4.577 1.00 80.44 114 SER A O 1
ATOM 885 N N . LEU A 1 115 ? -1.383 20.211 -3.124 1.00 81.62 115 LEU A N 1
ATOM 886 C CA . LEU A 1 115 ? -0.522 20.367 -1.940 1.00 81.62 115 LEU A CA 1
ATOM 887 C C . LEU A 1 115 ? 0.058 19.011 -1.482 1.00 81.62 115 LEU A C 1
ATOM 889 O O . LEU A 1 115 ? 0.415 18.855 -0.316 1.00 81.62 115 LEU A O 1
ATOM 893 N N . GLY A 1 116 ? 0.064 18.013 -2.370 1.00 80.31 116 GLY A N 1
ATOM 894 C CA . GLY A 1 116 ? 0.618 16.687 -2.143 1.00 80.31 116 GLY A CA 1
ATOM 895 C C . GLY A 1 116 ? 2.089 16.623 -2.540 1.00 80.31 116 GLY A C 1
ATOM 896 O O . GLY A 1 116 ? 2.592 17.460 -3.282 1.00 80.31 116 GLY A O 1
ATOM 897 N N . MET A 1 117 ? 2.773 15.612 -2.025 1.00 83.38 117 MET A N 1
ATOM 898 C CA . MET A 1 117 ? 4.142 15.271 -2.392 1.00 83.38 117 MET A CA 1
ATOM 899 C C . MET A 1 117 ? 4.174 13.773 -2.639 1.00 83.38 117 MET A C 1
ATOM 901 O O . MET A 1 117 ? 3.588 13.029 -1.852 1.00 83.38 117 MET A O 1
ATOM 905 N N . SER A 1 118 ? 4.849 13.357 -3.703 1.00 88.38 118 SER A N 1
ATOM 906 C CA . SER A 1 118 ? 5.075 11.957 -4.016 1.00 88.38 118 SER A CA 1
ATOM 907 C C . SER A 1 118 ? 6.566 11.630 -4.073 1.00 88.38 118 SER A C 1
ATOM 909 O O . SER A 1 118 ? 7.428 12.487 -4.277 1.00 88.38 118 SER A O 1
ATOM 911 N N . SER A 1 119 ? 6.885 10.365 -3.845 1.00 91.06 119 SER A N 1
ATOM 912 C CA . SER A 1 119 ? 8.222 9.805 -3.940 1.00 91.06 119 SER A CA 1
ATOM 913 C C . SER A 1 119 ? 8.148 8.368 -4.434 1.00 91.06 119 SER A C 1
ATOM 915 O O . SER A 1 119 ? 7.144 7.670 -4.271 1.00 91.06 119 SER A O 1
ATOM 917 N N . ALA A 1 120 ? 9.237 7.910 -5.034 1.00 94.44 120 ALA A N 1
ATOM 918 C CA . ALA A 1 120 ? 9.410 6.525 -5.415 1.00 94.44 120 ALA A CA 1
ATOM 919 C C . ALA A 1 120 ? 10.838 6.076 -5.144 1.00 94.44 120 ALA A C 1
ATOM 921 O O . ALA A 1 120 ? 11.770 6.883 -5.101 1.00 94.44 120 ALA A O 1
ATOM 922 N N . PHE A 1 121 ? 10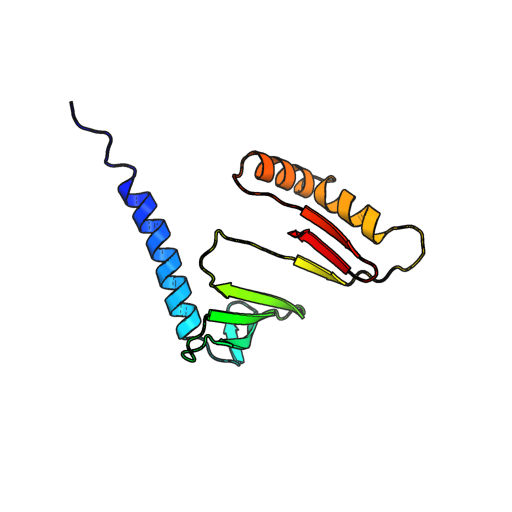.981 4.781 -4.880 1.00 95.38 121 PHE A N 1
ATOM 923 C CA . PHE A 1 121 ? 12.284 4.169 -4.687 1.00 95.38 121 PHE A CA 1
ATOM 924 C C . PHE A 1 121 ? 12.247 2.659 -4.920 1.00 95.38 121 PHE A C 1
ATOM 926 O O . PHE A 1 121 ? 11.269 1.964 -4.618 1.00 95.38 121 PHE A O 1
ATOM 933 N N . THR A 1 122 ? 13.381 2.140 -5.382 1.00 96.94 122 THR A N 1
ATOM 934 C CA . THR A 1 122 ? 13.589 0.722 -5.653 1.00 96.94 122 THR A CA 1
ATOM 935 C C . THR A 1 122 ? 14.584 0.160 -4.651 1.00 96.94 122 THR A C 1
ATOM 937 O O . THR A 1 122 ? 15.717 0.619 -4.526 1.00 96.94 122 THR A O 1
ATOM 940 N N . GLN A 1 123 ? 14.140 -0.855 -3.920 1.00 95.25 123 GLN A N 1
ATOM 941 C CA . GLN A 1 123 ? 14.967 -1.685 -3.054 1.00 95.25 123 GLN A CA 1
ATOM 942 C C . GLN A 1 123 ? 15.289 -3.009 -3.750 1.00 95.25 123 GLN A C 1
ATOM 944 O O . GLN A 1 123 ? 14.777 -3.306 -4.827 1.00 95.25 123 GLN A O 1
ATOM 949 N N . GLN A 1 124 ? 16.083 -3.851 -3.086 1.00 93.38 124 GLN A N 1
ATOM 950 C CA . GLN A 1 124 ? 16.534 -5.128 -3.640 1.00 93.38 124 GLN A CA 1
ATOM 951 C C . GLN A 1 124 ? 15.396 -6.029 -4.143 1.00 93.38 124 GLN A C 1
ATOM 953 O O . GLN A 1 124 ? 15.571 -6.694 -5.151 1.00 93.38 124 GLN A O 1
ATOM 958 N N . PHE A 1 125 ? 14.251 -6.087 -3.453 1.00 95.88 125 PHE A N 1
ATOM 959 C CA . PHE A 1 125 ? 13.158 -7.012 -3.799 1.00 95.88 125 PHE A CA 1
ATOM 960 C C . PHE A 1 125 ? 11.796 -6.337 -3.967 1.00 95.88 125 PHE A C 1
ATOM 962 O O . PHE A 1 125 ? 10.790 -7.024 -4.153 1.00 95.88 125 PHE A O 1
ATOM 969 N N . ARG A 1 126 ? 11.739 -5.004 -3.891 1.00 96.31 126 ARG A N 1
ATOM 970 C CA . ARG A 1 126 ? 10.492 -4.254 -4.055 1.00 96.31 126 ARG A CA 1
ATOM 971 C C . ARG A 1 126 ? 10.726 -2.849 -4.587 1.00 96.31 126 ARG A C 1
ATOM 973 O O . ARG A 1 126 ? 11.710 -2.211 -4.218 1.00 96.31 126 ARG A O 1
ATOM 980 N N . THR A 1 127 ? 9.762 -2.356 -5.347 1.00 97.31 127 THR A N 1
ATOM 981 C CA . THR A 1 127 ? 9.660 -0.960 -5.778 1.00 97.31 127 THR A CA 1
ATOM 982 C C . THR A 1 127 ? 8.441 -0.345 -5.110 1.00 97.31 127 THR A C 1
ATOM 984 O O . THR A 1 127 ? 7.390 -0.986 -5.028 1.00 97.31 127 THR A O 1
ATOM 987 N N . SER A 1 128 ? 8.596 0.870 -4.594 1.00 96.94 128 SER A N 1
ATOM 988 C CA . SER A 1 128 ? 7.586 1.542 -3.777 1.00 96.94 128 SER A CA 1
ATOM 989 C C . SER A 1 128 ? 7.268 2.932 -4.309 1.00 96.94 128 SER A C 1
ATOM 991 O O . SER A 1 128 ? 8.143 3.595 -4.861 1.00 96.94 128 SER A O 1
ATOM 993 N N . TYR A 1 129 ? 6.029 3.360 -4.086 1.00 94.81 129 TYR A N 1
ATOM 994 C CA . TYR A 1 129 ? 5.478 4.663 -4.437 1.00 94.81 129 TYR A CA 1
ATOM 995 C C . TYR A 1 129 ? 4.692 5.192 -3.235 1.00 94.81 129 TYR A C 1
ATOM 997 O O . TYR A 1 129 ? 3.887 4.454 -2.660 1.00 94.81 129 TYR A O 1
ATOM 1005 N N . SER A 1 130 ? 4.929 6.439 -2.846 1.00 91.81 130 SER A N 1
ATOM 1006 C CA . SER A 1 130 ? 4.338 7.070 -1.659 1.00 91.81 130 SER A CA 1
ATOM 1007 C C . SER A 1 130 ? 3.955 8.505 -1.939 1.00 91.81 130 SER A C 1
ATOM 1009 O O . SER A 1 130 ? 4.842 9.175 -2.506 1.00 91.81 130 SER A O 1
#

Sequence (130 aa):
MMKKCFFIVPLIMFSLISLVWGDILLKTLKEGDGLGGFTVEALYLNGEDSPIGARFRHEAGTVVDYFQIQTVPQAYIWFNTPPASDGGESHTLEHVVLSKGNKGKYAAALEEMSLGMSSAFTQQFRTSYS

pLDDT: mean 84.28, std 17.03, range [40.47, 97.81]